Protein AF-A0A7J5BFS3-F1 (afdb_monomer_lite)

Structure (mmCIF, N/CA/C/O backbone):
data_AF-A0A7J5BFS3-F1
#
_entry.id   AF-A0A7J5BFS3-F1
#
loop_
_atom_site.group_PDB
_atom_site.id
_atom_site.type_symbol
_atom_site.label_atom_id
_atom_site.label_alt_id
_atom_site.label_comp_id
_atom_site.label_asym_id
_atom_site.label_entity_id
_atom_site.label_seq_id
_atom_site.pdbx_PDB_ins_code
_atom_site.Cartn_x
_atom_site.Cartn_y
_atom_site.Cartn_z
_atom_site.occupancy
_atom_site.B_iso_or_equiv
_atom_site.auth_seq_id
_atom_site.auth_comp_id
_atom_site.auth_asym_id
_atom_site.auth_atom_id
_atom_site.pdbx_PDB_model_num
ATOM 1 N N . MET A 1 1 ? 48.009 -15.720 -10.031 1.00 53.03 1 MET A N 1
ATOM 2 C CA . MET A 1 1 ? 46.765 -15.659 -10.839 1.00 53.03 1 MET A CA 1
ATOM 3 C C . MET A 1 1 ? 45.719 -16.710 -10.437 1.00 53.03 1 MET A C 1
ATOM 5 O O . MET A 1 1 ? 44.538 -16.451 -10.614 1.00 53.03 1 MET A O 1
ATOM 9 N N . THR A 1 2 ? 46.099 -17.845 -9.838 1.00 59.31 2 THR A N 1
ATOM 10 C CA . THR A 1 2 ? 45.168 -18.879 -9.328 1.00 59.31 2 THR A CA 1
ATOM 11 C C . THR A 1 2 ? 44.504 -18.539 -7.981 1.00 59.31 2 THR A C 1
ATOM 13 O O . THR A 1 2 ? 43.367 -18.923 -7.754 1.00 59.31 2 THR A O 1
ATOM 16 N N . ALA A 1 3 ? 45.161 -17.768 -7.105 1.00 58.44 3 ALA A N 1
ATOM 17 C CA . ALA A 1 3 ? 44.566 -17.339 -5.829 1.00 58.44 3 ALA A CA 1
ATOM 18 C C . ALA A 1 3 ? 43.430 -16.307 -6.010 1.00 58.44 3 ALA A C 1
ATOM 20 O O . ALA A 1 3 ? 42.380 -16.435 -5.396 1.00 58.44 3 ALA A O 1
ATOM 21 N N . LEU A 1 4 ? 43.595 -15.346 -6.929 1.00 57.56 4 LEU A N 1
ATOM 22 C CA . LEU A 1 4 ? 42.581 -14.319 -7.227 1.00 57.56 4 LEU A CA 1
ATOM 23 C C . LEU A 1 4 ? 41.323 -14.894 -7.907 1.00 57.56 4 LEU A C 1
ATOM 25 O O . LEU A 1 4 ? 40.225 -14.400 -7.687 1.00 57.56 4 LEU A O 1
ATOM 29 N N . SER A 1 5 ? 41.456 -15.960 -8.704 1.00 58.00 5 SER A N 1
ATOM 30 C CA . SER A 1 5 ? 40.304 -16.647 -9.314 1.00 58.00 5 SER A CA 1
ATOM 31 C C . SER A 1 5 ? 39.526 -17.501 -8.307 1.00 58.00 5 SER A C 1
ATOM 33 O O . SER A 1 5 ? 38.306 -17.614 -8.429 1.00 58.00 5 SER A O 1
ATOM 35 N N . ALA A 1 6 ? 40.199 -18.054 -7.292 1.00 61.16 6 ALA A N 1
ATOM 36 C CA . ALA A 1 6 ? 39.557 -18.779 -6.197 1.00 61.16 6 ALA A CA 1
ATOM 37 C C . ALA A 1 6 ? 38.775 -17.839 -5.263 1.00 61.16 6 ALA A C 1
ATOM 39 O O . ALA A 1 6 ? 37.633 -18.141 -4.922 1.00 61.16 6 ALA A O 1
ATOM 40 N N . GLU A 1 7 ? 39.337 -16.674 -4.920 1.00 60.62 7 GLU A N 1
ATOM 41 C CA . GLU A 1 7 ? 38.631 -15.668 -4.113 1.00 60.62 7 GLU A CA 1
ATOM 42 C C . GLU A 1 7 ? 37.427 -15.070 -4.852 1.00 60.62 7 GLU A C 1
ATOM 44 O O . GLU A 1 7 ? 36.365 -14.908 -4.255 1.00 60.62 7 GLU A O 1
ATOM 49 N N . GLN A 1 8 ? 37.541 -14.829 -6.162 1.00 58.41 8 GLN A N 1
ATOM 50 C CA . GLN A 1 8 ? 36.442 -14.277 -6.961 1.00 58.41 8 GLN A CA 1
ATOM 51 C C . GLN A 1 8 ? 35.325 -15.294 -7.260 1.00 58.41 8 GLN A C 1
ATOM 53 O O . GLN A 1 8 ? 34.160 -14.927 -7.401 1.00 58.41 8 GLN A O 1
ATOM 58 N N . SER A 1 9 ? 35.655 -16.588 -7.319 1.00 58.94 9 SER A N 1
ATOM 59 C CA . SER A 1 9 ? 34.651 -17.659 -7.426 1.00 58.94 9 SER A CA 1
ATOM 60 C C . SER A 1 9 ? 33.926 -17.892 -6.097 1.00 58.94 9 SER A C 1
ATOM 62 O O . SER A 1 9 ? 32.737 -18.214 -6.089 1.00 58.94 9 SER A O 1
ATOM 64 N N . ALA A 1 10 ? 34.628 -17.705 -4.972 1.00 61.97 10 ALA A N 1
ATOM 65 C CA . ALA A 1 10 ? 34.040 -17.766 -3.640 1.00 61.97 10 ALA A CA 1
ATOM 66 C C . ALA A 1 10 ? 33.118 -16.565 -3.377 1.00 61.97 10 ALA A C 1
ATOM 68 O O . ALA A 1 10 ? 31.995 -16.768 -2.924 1.00 61.97 10 ALA A O 1
ATOM 69 N N . SER A 1 11 ? 33.530 -15.340 -3.726 1.00 61.62 11 SER A N 1
ATOM 70 C CA . SER A 1 11 ? 32.681 -14.149 -3.578 1.00 61.62 11 SER A CA 1
ATOM 71 C C . SER A 1 11 ? 31.412 -14.226 -4.433 1.00 61.62 11 SER A C 1
ATOM 73 O O . SER A 1 11 ? 30.328 -13.952 -3.928 1.00 61.62 11 SER A O 1
ATOM 75 N N . GLY A 1 12 ? 31.510 -14.716 -5.675 1.00 68.38 12 GLY A N 1
ATOM 76 C CA . GLY A 1 12 ? 30.341 -14.925 -6.538 1.00 68.38 12 GLY A CA 1
ATOM 77 C C . GLY A 1 12 ? 29.325 -15.931 -5.977 1.00 68.38 12 GLY A C 1
ATOM 78 O O . GLY A 1 12 ? 28.120 -15.711 -6.085 1.00 68.38 12 GLY A O 1
ATOM 79 N N . HIS A 1 13 ? 29.781 -17.008 -5.328 1.00 68.69 13 HIS A N 1
ATOM 80 C CA . HIS A 1 13 ? 28.893 -17.973 -4.661 1.00 68.69 13 HIS A CA 1
ATOM 81 C C . HIS A 1 13 ? 28.243 -17.401 -3.394 1.00 68.69 13 HIS A C 1
ATOM 83 O O . HIS A 1 13 ? 27.080 -17.700 -3.103 1.00 68.69 13 HIS A O 1
ATOM 89 N N . LEU A 1 14 ? 28.984 -16.585 -2.637 1.00 73.69 14 LEU A N 1
ATOM 90 C CA . LEU A 1 14 ? 28.470 -15.914 -1.444 1.00 73.69 14 LEU A CA 1
ATOM 91 C C . LEU A 1 14 ? 27.384 -14.897 -1.818 1.00 73.69 14 LEU A C 1
ATOM 93 O O . LEU A 1 14 ? 26.313 -14.925 -1.215 1.00 73.69 14 LEU A O 1
ATOM 97 N N . ASP A 1 15 ? 27.596 -14.097 -2.864 1.00 80.31 15 ASP A N 1
ATOM 98 C CA . ASP A 1 15 ? 26.609 -13.123 -3.352 1.00 80.31 15 ASP A CA 1
ATOM 99 C C . ASP A 1 15 ? 25.324 -13.796 -3.856 1.00 80.31 15 ASP A C 1
ATOM 101 O O . ASP A 1 15 ? 24.218 -13.347 -3.542 1.00 80.31 15 ASP A O 1
ATOM 105 N N . GLN A 1 16 ? 25.440 -14.918 -4.575 1.00 81.31 16 GLN A N 1
ATOM 106 C CA . GLN A 1 16 ? 24.272 -15.696 -5.008 1.00 81.31 16 GLN A CA 1
ATOM 107 C C . GLN A 1 16 ? 23.496 -16.267 -3.815 1.00 81.31 16 GLN A C 1
ATOM 109 O O . GLN A 1 16 ? 22.272 -16.149 -3.753 1.00 81.31 16 GLN A O 1
ATOM 114 N N . THR A 1 17 ? 24.202 -16.838 -2.836 1.00 86.69 17 THR A N 1
ATOM 115 C CA . THR A 1 17 ? 23.582 -17.413 -1.632 1.00 86.69 17 THR A CA 1
ATOM 116 C C . THR A 1 17 ? 22.866 -16.341 -0.809 1.00 86.69 17 THR A C 1
ATOM 118 O O . THR A 1 17 ? 21.746 -16.565 -0.344 1.00 86.69 17 THR A O 1
ATOM 121 N N . ILE A 1 18 ? 23.473 -15.160 -0.666 1.00 89.56 18 ILE A N 1
ATOM 122 C CA . ILE A 1 18 ? 22.877 -14.020 0.041 1.00 89.56 18 ILE A CA 1
ATOM 123 C C . ILE A 1 18 ? 21.644 -13.508 -0.710 1.00 89.56 18 ILE A C 1
ATOM 125 O O . ILE A 1 18 ? 20.614 -13.266 -0.079 1.00 89.56 18 ILE A O 1
ATOM 129 N N . SER A 1 19 ? 21.707 -13.402 -2.041 1.00 88.56 19 SER A N 1
ATOM 130 C CA . SER A 1 19 ? 20.576 -12.953 -2.862 1.00 88.56 19 SER A CA 1
ATOM 131 C C . SER A 1 19 ? 19.367 -13.885 -2.723 1.00 88.56 19 SER A C 1
ATOM 133 O O . SER A 1 19 ? 18.275 -13.441 -2.355 1.00 88.56 19 SER A O 1
ATOM 135 N N . TYR A 1 20 ? 19.564 -15.196 -2.898 1.00 88.19 20 TYR A N 1
ATOM 136 C CA . TYR A 1 20 ? 18.486 -16.176 -2.733 1.00 88.19 20 TYR A CA 1
ATOM 137 C C . TYR A 1 20 ? 17.981 -16.258 -1.288 1.00 88.19 20 TYR A C 1
ATOM 139 O O . TYR A 1 20 ? 16.775 -16.382 -1.065 1.00 88.19 20 TYR A O 1
ATOM 147 N N . GLY A 1 21 ? 18.875 -16.140 -0.302 1.00 89.81 21 GLY A N 1
ATOM 148 C CA . GLY A 1 21 ? 18.510 -16.095 1.113 1.00 89.81 21 GLY A CA 1
ATOM 149 C C . GLY A 1 21 ? 17.623 -14.893 1.444 1.00 89.81 21 GLY A C 1
ATOM 150 O O . GLY A 1 21 ? 16.577 -15.050 2.077 1.00 89.81 21 GLY A O 1
ATOM 151 N N . MET A 1 22 ? 17.984 -13.701 0.968 1.00 92.38 22 MET A N 1
ATOM 152 C CA . MET A 1 22 ? 17.211 -12.476 1.182 1.00 92.38 22 MET A CA 1
ATOM 153 C C . MET A 1 22 ? 15.836 -12.549 0.507 1.00 92.38 22 MET A C 1
ATOM 155 O O . MET A 1 22 ? 14.824 -12.272 1.147 1.00 92.38 22 MET A O 1
ATOM 159 N N . VAL A 1 23 ? 15.768 -12.993 -0.751 1.00 91.31 23 VAL A N 1
ATOM 160 C CA . VAL A 1 23 ? 14.488 -13.130 -1.466 1.00 91.31 23 VAL A CA 1
ATOM 161 C C . VAL A 1 23 ? 13.587 -14.176 -0.799 1.00 91.31 23 VAL A C 1
ATOM 163 O O . VAL A 1 23 ? 12.408 -13.915 -0.565 1.00 91.31 23 VAL A O 1
ATOM 166 N N . SER A 1 24 ? 14.132 -15.336 -0.423 1.00 92.06 24 SER A N 1
ATOM 167 C CA . SER A 1 24 ? 13.373 -16.398 0.252 1.00 92.06 24 SER A CA 1
ATOM 168 C C . SER A 1 24 ? 12.855 -15.953 1.622 1.00 92.06 24 SER A C 1
ATOM 170 O O . SER A 1 24 ? 11.681 -16.149 1.936 1.00 92.06 24 SER A O 1
ATOM 172 N N . THR A 1 25 ? 13.694 -15.299 2.430 1.00 91.75 25 THR A N 1
ATOM 173 C CA . THR A 1 25 ? 13.275 -14.784 3.744 1.00 91.75 25 THR A CA 1
ATOM 174 C C . THR A 1 25 ? 12.222 -13.687 3.637 1.00 91.75 25 THR A C 1
ATOM 176 O O . THR A 1 25 ? 11.291 -13.686 4.441 1.00 91.75 25 THR A O 1
ATOM 179 N N . LEU A 1 26 ? 12.291 -12.813 2.628 1.00 94.06 26 LEU A N 1
ATOM 180 C CA . LEU A 1 26 ? 11.230 -11.842 2.343 1.00 94.06 26 LEU A CA 1
ATOM 181 C C . LEU A 1 26 ? 9.908 -12.536 2.000 1.00 94.06 26 LEU A C 1
ATOM 183 O O . LEU A 1 26 ? 8.873 -12.186 2.569 1.00 94.06 26 LEU A O 1
ATOM 187 N N . ILE A 1 27 ? 9.943 -13.548 1.128 1.00 93.81 27 ILE A N 1
ATOM 188 C CA . ILE A 1 27 ? 8.755 -14.318 0.733 1.00 93.81 27 ILE A CA 1
ATOM 189 C C . ILE A 1 27 ? 8.141 -15.021 1.949 1.00 93.81 27 ILE A C 1
ATOM 191 O O . ILE A 1 27 ? 6.950 -14.862 2.220 1.00 93.81 27 ILE A O 1
ATOM 195 N N . TRP A 1 28 ? 8.944 -15.762 2.716 1.00 92.94 28 TRP A N 1
ATOM 196 C CA . TRP A 1 28 ? 8.470 -16.483 3.898 1.00 92.94 28 TRP A CA 1
ATOM 197 C C . TRP A 1 28 ? 7.969 -15.547 4.994 1.00 92.94 28 TRP A C 1
ATOM 199 O O . TRP A 1 28 ? 6.940 -15.830 5.605 1.00 92.94 28 TRP A O 1
ATOM 209 N N . SER A 1 29 ? 8.648 -14.422 5.214 1.00 93.12 29 SER A N 1
ATOM 210 C CA . SER A 1 29 ? 8.208 -13.396 6.157 1.00 93.12 29 SER A CA 1
ATOM 211 C C . SER A 1 29 ? 6.849 -12.829 5.751 1.00 93.12 29 SER A C 1
ATOM 213 O O . SER A 1 29 ? 5.928 -12.828 6.562 1.00 93.12 29 SER A O 1
ATOM 215 N N . LEU A 1 30 ? 6.669 -12.445 4.482 1.00 92.25 30 LEU A N 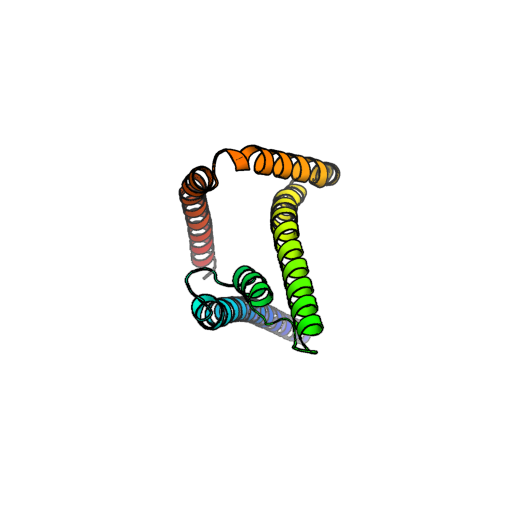1
ATOM 216 C CA . LEU A 1 30 ? 5.394 -11.929 3.982 1.00 92.25 30 LEU A CA 1
ATOM 217 C C . LEU A 1 30 ? 4.265 -12.962 4.135 1.00 92.25 30 LEU A C 1
ATOM 219 O O . LEU A 1 30 ? 3.194 -12.629 4.644 1.00 92.25 30 LEU A O 1
ATOM 223 N N . ILE A 1 31 ? 4.514 -14.220 3.749 1.00 91.50 31 ILE A N 1
ATOM 224 C CA . ILE A 1 31 ? 3.533 -15.309 3.868 1.00 91.50 31 ILE A CA 1
ATOM 225 C C . ILE A 1 31 ? 3.150 -15.527 5.331 1.00 91.50 31 ILE A C 1
ATOM 227 O O . ILE A 1 31 ? 1.959 -15.609 5.636 1.00 91.50 31 ILE A O 1
ATOM 231 N N . LEU A 1 32 ? 4.123 -15.610 6.242 1.00 90.25 32 LEU A N 1
ATOM 232 C CA . LEU A 1 32 ? 3.859 -15.840 7.661 1.00 90.25 32 LEU A CA 1
ATOM 233 C C . LEU A 1 32 ? 3.174 -14.642 8.316 1.00 90.25 32 LEU A C 1
ATOM 235 O O . LEU A 1 32 ? 2.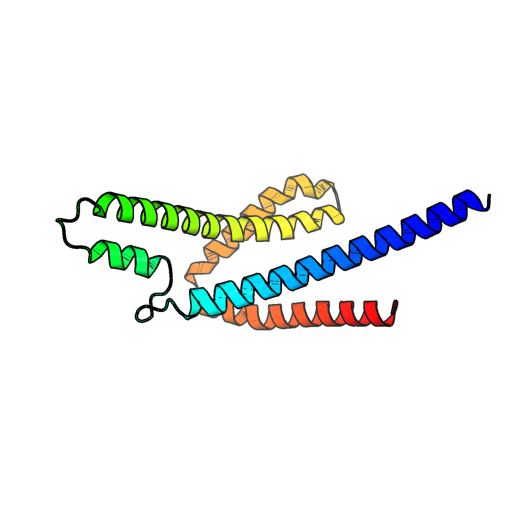206 -14.845 9.044 1.00 90.25 32 LEU A O 1
ATOM 239 N N . ILE A 1 33 ? 3.616 -13.413 8.036 1.00 90.44 33 ILE A N 1
ATOM 240 C CA . ILE A 1 33 ? 2.985 -12.193 8.553 1.00 90.44 33 ILE A CA 1
ATOM 241 C C . ILE A 1 33 ? 1.532 -12.143 8.094 1.00 90.44 33 ILE A C 1
ATOM 243 O O . ILE A 1 33 ? 0.646 -12.066 8.937 1.00 90.44 33 ILE A O 1
ATOM 247 N N . VAL A 1 34 ? 1.255 -12.252 6.793 1.00 89.00 34 VAL A N 1
ATOM 248 C CA . VAL A 1 34 ? -0.124 -12.184 6.290 1.00 89.00 34 VAL A CA 1
ATOM 249 C C . VAL A 1 34 ? -0.947 -13.354 6.829 1.00 89.00 34 VAL A C 1
ATOM 251 O O . VAL A 1 34 ? -2.004 -13.137 7.410 1.00 89.00 34 VAL A O 1
ATOM 254 N N . THR A 1 35 ? -0.467 -14.591 6.727 1.00 89.00 35 THR A N 1
ATOM 255 C CA . THR A 1 35 ? -1.247 -15.764 7.152 1.00 89.00 35 THR A CA 1
ATOM 256 C C . THR A 1 35 ? -1.516 -15.745 8.654 1.00 89.00 35 THR A C 1
ATOM 258 O O . THR A 1 35 ? -2.662 -15.863 9.078 1.00 89.00 35 THR A O 1
ATOM 261 N N . VAL A 1 36 ? -0.493 -15.561 9.486 1.00 87.69 36 VAL A N 1
ATOM 262 C CA . VAL A 1 36 ? -0.664 -15.613 10.942 1.00 87.69 36 VAL A CA 1
ATOM 263 C C . VAL A 1 36 ? -1.410 -14.377 11.437 1.00 87.69 36 VAL A C 1
ATOM 265 O O . VAL A 1 36 ? -2.402 -14.524 12.150 1.00 87.69 36 VAL A O 1
ATOM 268 N N . LEU A 1 37 ? -0.996 -13.170 11.043 1.00 80.38 37 LEU A N 1
ATOM 269 C CA . LEU A 1 37 ? -1.566 -11.927 11.566 1.00 80.38 37 LEU A CA 1
ATOM 270 C C . LEU A 1 37 ? -2.989 -11.689 11.047 1.00 80.38 37 LEU A C 1
ATOM 272 O O . LEU A 1 37 ? -3.885 -11.421 11.846 1.00 80.38 37 LEU A O 1
ATOM 276 N N . TYR A 1 38 ? -3.243 -11.843 9.743 1.00 78.00 38 TYR A N 1
ATOM 277 C CA . TYR A 1 38 ? -4.597 -11.629 9.223 1.00 78.00 38 TYR A CA 1
ATOM 278 C C . TYR A 1 38 ? -5.538 -12.784 9.576 1.00 78.00 38 TYR A C 1
ATOM 280 O O . TYR A 1 38 ? -6.628 -12.539 10.090 1.00 78.00 38 TYR A O 1
ATOM 288 N N . VAL A 1 39 ? -5.154 -14.045 9.356 1.00 81.19 39 VAL A N 1
ATOM 289 C CA . VAL A 1 39 ? -6.099 -15.159 9.572 1.00 81.19 39 VAL A CA 1
ATOM 290 C C . VAL A 1 39 ? -6.310 -15.442 11.058 1.00 81.19 39 VAL A C 1
ATOM 292 O O . VAL A 1 39 ? -7.431 -15.723 11.478 1.00 81.19 39 VAL A O 1
ATOM 295 N N . THR A 1 40 ? -5.262 -15.360 11.883 1.00 79.50 40 THR A N 1
ATOM 296 C CA . THR A 1 40 ? -5.380 -15.742 13.302 1.00 79.50 40 THR A CA 1
ATOM 297 C C . THR A 1 40 ? -5.866 -14.599 14.178 1.00 79.50 40 THR A C 1
ATOM 299 O O . THR A 1 40 ? -6.588 -14.860 15.134 1.00 79.50 40 THR A O 1
ATOM 302 N N . ILE A 1 41 ? -5.493 -13.349 13.893 1.00 73.50 41 ILE A N 1
ATOM 303 C CA . ILE A 1 41 ? -5.878 -12.209 14.738 1.00 73.50 41 ILE A CA 1
ATOM 304 C C . ILE A 1 41 ? -7.079 -11.490 14.125 1.00 73.50 41 ILE A C 1
ATOM 306 O O . ILE A 1 41 ? -8.120 -11.392 14.774 1.00 73.50 41 ILE A O 1
ATOM 310 N N . LEU A 1 42 ? -6.977 -11.036 12.872 1.00 70.50 42 LEU A N 1
ATOM 311 C CA . LEU A 1 42 ? -8.007 -10.184 12.268 1.00 70.50 42 LEU A CA 1
ATOM 312 C C . LEU A 1 42 ? -9.324 -10.940 12.028 1.00 70.50 42 LEU A C 1
ATOM 314 O O . LEU A 1 42 ? -10.378 -10.457 12.426 1.00 70.50 42 LEU A O 1
ATOM 318 N N . LEU A 1 43 ? -9.274 -12.151 11.459 1.00 69.81 43 LEU A N 1
ATOM 319 C CA . LEU A 1 43 ? -10.485 -12.950 11.211 1.00 69.81 43 LEU A CA 1
ATOM 320 C C . LEU A 1 43 ? -11.077 -13.596 12.475 1.00 69.81 43 LEU A C 1
ATOM 322 O O . LEU A 1 43 ? -12.231 -14.014 12.455 1.00 69.81 43 LEU A O 1
ATOM 326 N N . ARG A 1 44 ? -10.322 -13.690 13.580 1.00 67.62 44 ARG A N 1
ATOM 327 C CA . ARG A 1 44 ? -10.848 -14.208 14.859 1.00 67.62 44 ARG A CA 1
ATOM 328 C C . ARG A 1 44 ? -11.438 -13.133 15.766 1.00 67.62 44 ARG A C 1
ATOM 330 O O . ARG A 1 44 ? -12.196 -13.471 16.668 1.00 67.62 44 ARG A O 1
ATOM 337 N N . THR A 1 45 ? -11.084 -11.866 15.562 1.00 59.12 45 THR A N 1
ATOM 338 C CA . THR A 1 45 ? -11.553 -10.729 16.375 1.00 59.12 45 THR A CA 1
ATOM 339 C C . THR A 1 45 ? -12.791 -10.054 15.783 1.00 59.12 45 THR A C 1
ATOM 341 O O . THR A 1 45 ? -12.988 -8.847 15.919 1.00 59.12 45 THR A O 1
ATOM 344 N N . ASP A 1 46 ? -13.652 -10.845 15.147 1.00 56.91 46 ASP A N 1
ATOM 345 C CA . ASP A 1 46 ? -14.953 -10.393 14.675 1.00 56.91 46 ASP A CA 1
ATOM 346 C C . ASP A 1 46 ? -15.925 -10.281 15.863 1.00 56.91 46 ASP A C 1
ATOM 348 O O . ASP A 1 46 ? -16.245 -11.269 16.527 1.00 56.91 46 ASP A O 1
ATOM 352 N N . ASN A 1 47 ? -16.362 -9.058 16.165 1.00 55.62 47 ASN A N 1
ATOM 353 C CA . ASN A 1 47 ? -17.364 -8.776 17.186 1.00 55.62 47 ASN A CA 1
ATOM 354 C C . ASN A 1 47 ? -18.633 -8.268 16.490 1.00 55.62 47 ASN A C 1
ATOM 356 O O . ASN A 1 47 ? -18.812 -7.068 16.302 1.00 55.62 47 ASN A O 1
ATOM 360 N N . ALA A 1 48 ? -19.502 -9.203 16.099 1.00 55.19 48 ALA A N 1
ATOM 361 C CA . ALA A 1 48 ? -20.797 -8.940 15.463 1.00 55.19 48 ALA A CA 1
ATOM 362 C C . ALA A 1 48 ? -20.744 -8.189 14.110 1.00 55.19 48 ALA A C 1
ATOM 364 O O . ALA A 1 48 ? -21.659 -7.427 13.796 1.00 55.19 48 ALA A O 1
ATOM 365 N N . GLY A 1 49 ? -19.715 -8.420 13.288 1.00 58.81 49 GLY A N 1
ATOM 366 C CA . GLY A 1 49 ? -19.616 -7.879 11.927 1.00 58.81 49 GLY A CA 1
ATOM 367 C C . GLY A 1 49 ? -18.914 -6.521 1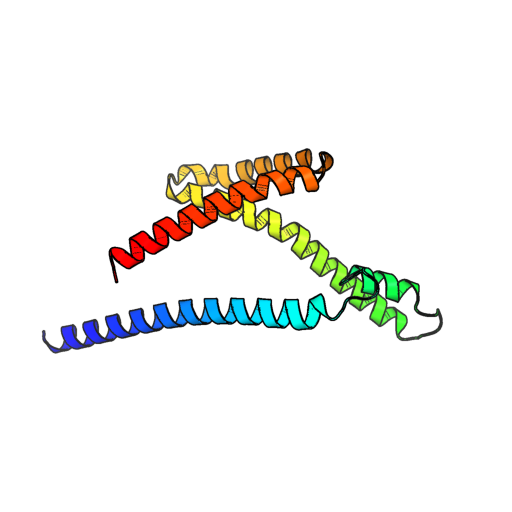1.819 1.00 58.81 49 GLY A C 1
ATOM 368 O O . GLY A 1 49 ? -18.666 -6.055 10.708 1.00 58.81 49 GLY A O 1
ATOM 369 N N . GLU A 1 50 ? -18.536 -5.905 12.943 1.00 61.22 50 GLU A N 1
ATOM 370 C CA . GLU A 1 50 ? -17.661 -4.729 12.983 1.00 61.22 50 GLU A CA 1
ATOM 371 C C . GLU A 1 50 ? -16.279 -5.142 13.514 1.00 61.22 50 GLU A C 1
ATOM 373 O O . GLU A 1 50 ? -15.969 -4.997 14.691 1.00 61.22 50 GLU A O 1
ATOM 378 N N . GLY A 1 51 ? -15.430 -5.708 12.655 1.00 62.88 51 GLY A N 1
ATOM 379 C CA . GLY A 1 51 ? -14.040 -6.018 13.005 1.00 62.88 51 GLY A CA 1
ATOM 380 C C . GLY A 1 51 ? -13.151 -4.766 13.106 1.00 62.88 51 GLY A C 1
ATOM 381 O O . GLY A 1 51 ? -13.338 -3.784 12.385 1.00 62.88 51 GLY A O 1
ATOM 382 N N . GLY A 1 52 ? -12.134 -4.804 13.974 1.00 69.50 52 GLY A N 1
ATOM 383 C CA . GLY A 1 52 ? -11.036 -3.824 13.994 1.00 69.50 52 GLY A CA 1
ATOM 384 C C . GLY A 1 52 ? -11.284 -2.537 14.803 1.00 69.50 52 GLY A C 1
ATOM 385 O O . GLY A 1 52 ? -11.842 -2.558 15.899 1.00 69.50 52 GLY A O 1
ATOM 386 N N . LEU A 1 53 ? -10.811 -1.395 14.286 1.00 63.81 53 LEU A N 1
ATOM 387 C CA . LEU A 1 53 ? -10.847 -0.085 14.958 1.00 63.81 53 LEU A CA 1
ATOM 388 C C . LEU A 1 53 ? -12.274 0.378 15.318 1.00 63.81 53 LEU A C 1
ATOM 390 O O . LEU A 1 53 ? -12.478 1.026 16.345 1.00 63.81 53 LEU A O 1
ATOM 394 N N . LEU A 1 54 ? -13.268 0.032 14.494 1.00 62.91 54 LEU A N 1
ATOM 395 C CA . LEU A 1 54 ? -14.668 0.416 14.701 1.00 62.91 54 LEU A CA 1
ATOM 396 C C . LEU A 1 54 ? -15.274 -0.275 15.932 1.00 62.91 54 LEU A C 1
ATOM 398 O O . LEU A 1 54 ? -15.935 0.393 16.727 1.00 62.91 54 LEU A O 1
ATOM 402 N N . ALA A 1 55 ? -14.930 -1.544 16.184 1.00 65.31 55 ALA A N 1
ATOM 403 C CA . ALA A 1 55 ? -15.278 -2.226 17.432 1.00 65.31 55 ALA A CA 1
ATOM 404 C C . ALA A 1 55 ? -14.641 -1.564 18.662 1.00 65.31 55 ALA A C 1
ATOM 406 O O . ALA A 1 55 ? -15.300 -1.437 19.694 1.00 65.31 55 ALA A O 1
ATOM 407 N N . LEU A 1 56 ? -13.393 -1.088 18.571 1.00 64.69 56 LEU A N 1
ATOM 408 C CA . LEU A 1 56 ? -12.738 -0.351 19.663 1.00 64.69 56 LEU A CA 1
ATOM 409 C C . LEU A 1 56 ? -13.441 0.986 19.955 1.00 64.69 56 LEU A C 1
ATOM 411 O O . LEU A 1 56 ? -13.671 1.323 21.121 1.00 64.69 56 LEU A O 1
ATOM 415 N N . LEU A 1 57 ? -13.841 1.720 18.912 1.00 65.62 57 LEU A N 1
ATOM 416 C CA . LEU A 1 57 ? -14.625 2.955 19.045 1.00 65.62 57 LEU A CA 1
ATOM 417 C C . LEU A 1 57 ? -16.034 2.684 19.610 1.00 65.62 57 LEU A C 1
ATOM 419 O O . LEU A 1 57 ? -16.525 3.454 20.444 1.00 65.62 57 LEU A O 1
ATOM 423 N N . GLY A 1 58 ? -16.665 1.573 19.217 1.00 65.56 58 GLY A N 1
ATOM 424 C CA . GLY A 1 58 ? -17.951 1.111 19.744 1.00 65.56 58 GLY A CA 1
ATOM 425 C C . GLY A 1 58 ? -17.887 0.695 21.219 1.00 65.56 58 GLY A C 1
ATOM 426 O O . GLY A 1 58 ? -18.757 1.072 22.008 1.00 65.56 58 GLY A O 1
ATOM 427 N N . LEU A 1 59 ? -16.824 0.001 21.631 1.00 62.66 59 LEU A N 1
ATOM 428 C CA . LEU A 1 59 ? -16.635 -0.479 23.005 1.00 62.66 59 LEU A CA 1
ATOM 429 C C . LEU A 1 59 ? -16.372 0.670 23.997 1.00 62.66 59 LEU A C 1
ATOM 431 O O . LEU A 1 59 ? -16.837 0.639 25.137 1.00 62.66 59 LEU A O 1
ATOM 435 N N . ILE A 1 60 ? -15.717 1.745 23.548 1.00 62.88 60 ILE A N 1
ATOM 436 C CA . ILE A 1 60 ? -15.532 2.977 24.337 1.00 62.88 60 ILE A CA 1
ATOM 437 C C . ILE A 1 60 ? -16.849 3.679 24.659 1.00 62.88 60 ILE A C 1
ATOM 439 O O . ILE A 1 60 ? -16.994 4.262 25.744 1.00 62.88 60 ILE A O 1
ATOM 443 N N . ARG A 1 61 ? -17.821 3.615 23.743 1.00 62.66 61 ARG A N 1
ATOM 444 C CA . ARG A 1 61 ? -19.165 4.160 23.971 1.00 62.66 61 ARG A CA 1
ATOM 445 C C . ARG A 1 61 ? -19.956 3.362 25.007 1.00 62.66 61 ARG A C 1
ATOM 447 O O . ARG A 1 61 ? -20.795 3.952 25.679 1.00 62.66 61 ARG A O 1
ATOM 454 N N . GLN A 1 62 ? -19.670 2.071 25.167 1.00 63.69 62 GLN A N 1
ATOM 455 C CA . GLN A 1 62 ? -20.400 1.172 26.069 1.00 63.69 62 GLN A CA 1
ATOM 456 C C . GLN A 1 62 ? -19.793 1.075 27.484 1.00 63.69 62 GLN A C 1
ATOM 458 O O . GLN A 1 62 ? -20.425 0.535 28.390 1.00 63.69 62 GLN A O 1
ATOM 463 N N . LEU A 1 63 ? -18.589 1.617 27.713 1.00 62.47 63 LEU A N 1
ATOM 464 C CA . LEU A 1 63 ? -17.930 1.578 29.023 1.00 62.47 63 LEU A CA 1
ATOM 465 C C . LEU A 1 63 ? -18.641 2.488 30.056 1.00 62.47 63 LEU A C 1
ATOM 467 O O . LEU A 1 63 ? -18.741 3.702 29.837 1.00 62.47 63 LEU A O 1
ATOM 471 N N . PRO A 1 64 ? -19.094 1.949 31.209 1.00 58.47 64 PRO A N 1
ATOM 472 C CA . PRO A 1 64 ? -19.814 2.714 32.224 1.00 58.47 64 PRO A CA 1
ATOM 473 C C . PRO A 1 64 ? -18.959 3.841 32.825 1.00 58.47 64 PRO A C 1
ATOM 475 O O . PRO A 1 64 ? -17.760 3.697 33.075 1.00 58.47 64 PRO A O 1
ATOM 478 N N . ASN A 1 65 ? -19.609 4.974 33.108 1.00 61.44 65 ASN A N 1
ATOM 479 C CA . ASN A 1 65 ? -19.017 6.288 33.408 1.00 61.44 65 ASN A CA 1
ATOM 480 C C . ASN A 1 65 ? -18.192 6.391 34.721 1.00 61.44 65 ASN A C 1
ATOM 482 O O . ASN A 1 65 ? -17.845 7.490 35.138 1.00 61.44 65 ASN A O 1
ATOM 486 N N . ARG A 1 66 ? -17.890 5.276 35.406 1.00 56.94 66 ARG A N 1
ATOM 487 C CA . ARG A 1 66 ? -17.235 5.247 36.734 1.00 56.94 66 ARG A CA 1
ATOM 488 C C . ARG A 1 66 ? -15.838 4.620 36.778 1.00 56.94 66 ARG A C 1
ATOM 490 O O . ARG A 1 66 ? -15.214 4.623 37.836 1.00 56.94 66 ARG A O 1
ATOM 497 N N . ALA A 1 67 ? -15.312 4.089 35.677 1.00 61.06 67 ALA A N 1
ATOM 498 C CA . ALA A 1 67 ? -13.984 3.482 35.704 1.00 61.06 67 ALA A CA 1
ATOM 499 C C . ALA A 1 67 ? -12.884 4.555 35.606 1.00 61.06 67 ALA A C 1
ATOM 501 O O . ALA A 1 67 ? -12.710 5.165 34.554 1.00 61.06 67 ALA A O 1
ATOM 502 N N . ALA A 1 68 ? -12.066 4.715 36.653 1.00 64.75 68 ALA A N 1
ATOM 503 C CA . ALA A 1 68 ? -10.854 5.552 36.642 1.00 64.75 68 ALA A CA 1
ATOM 504 C C . ALA A 1 68 ? -9.883 5.224 35.478 1.00 64.75 68 ALA A C 1
ATOM 506 O O . ALA A 1 68 ? -9.038 6.034 35.115 1.00 64.75 68 ALA A O 1
ATOM 507 N N . ARG A 1 69 ? -10.029 4.046 34.851 1.00 69.62 69 ARG A N 1
ATOM 508 C CA . ARG A 1 69 ? -9.246 3.584 33.692 1.00 69.62 69 ARG A CA 1
ATOM 509 C C . ARG A 1 69 ? -9.857 3.942 32.330 1.00 69.62 69 ARG A C 1
ATOM 511 O O . ARG A 1 69 ? -9.242 3.649 31.310 1.00 69.62 69 ARG A O 1
ATOM 518 N N . ARG A 1 70 ? -11.036 4.581 32.277 1.00 71.94 70 ARG A N 1
ATOM 519 C CA . ARG A 1 70 ? -11.705 4.961 31.015 1.00 71.94 70 ARG A CA 1
ATOM 520 C C . ARG A 1 70 ? -10.848 5.915 30.181 1.00 71.94 70 ARG A C 1
ATOM 522 O O . ARG A 1 70 ? -10.762 5.733 28.975 1.00 71.94 70 ARG A O 1
ATOM 529 N N . GLY A 1 71 ? -10.170 6.870 30.824 1.00 74.62 71 GLY A N 1
ATOM 530 C CA . GLY A 1 71 ? -9.271 7.804 30.139 1.00 74.62 71 GLY A CA 1
ATOM 531 C C . GLY A 1 71 ? -8.144 7.094 29.384 1.00 74.62 71 GLY A C 1
ATOM 532 O O . GLY A 1 71 ? -7.886 7.421 28.233 1.00 74.62 71 GLY A O 1
ATOM 533 N N . VAL A 1 72 ? -7.545 6.059 29.984 1.00 80.69 72 VAL A N 1
ATOM 534 C CA . VAL A 1 72 ? -6.470 5.274 29.352 1.00 80.69 72 VAL A CA 1
ATOM 535 C C . VAL A 1 72 ? -6.977 4.534 28.114 1.00 80.69 72 VAL A C 1
ATOM 537 O O . VAL A 1 72 ? -6.343 4.603 27.067 1.00 80.69 72 VAL A O 1
ATOM 540 N N . TRP A 1 73 ? -8.141 3.882 28.196 1.00 76.25 73 TRP A N 1
ATOM 541 C CA . TRP A 1 73 ? -8.733 3.181 27.048 1.00 76.25 73 TRP A CA 1
ATOM 542 C C . TRP A 1 73 ? -9.144 4.130 25.918 1.00 76.25 73 TRP A C 1
ATOM 544 O O . TRP A 1 73 ? -8.938 3.811 24.750 1.00 76.25 73 TRP A O 1
ATOM 554 N N . VAL A 1 74 ? -9.673 5.310 26.258 1.00 78.81 74 VAL A N 1
ATOM 555 C CA . VAL A 1 74 ? -10.021 6.352 25.279 1.00 78.81 74 VAL A CA 1
ATOM 556 C C . VAL A 1 74 ? -8.776 6.871 24.564 1.00 78.81 74 VAL A C 1
ATOM 558 O O . VAL A 1 74 ? -8.784 6.973 23.341 1.00 78.81 74 VAL A O 1
ATOM 561 N N . VAL A 1 75 ? -7.698 7.154 25.301 1.00 83.12 75 VAL A N 1
ATOM 562 C CA . VAL A 1 75 ? -6.426 7.588 24.704 1.00 83.12 75 VAL A CA 1
ATOM 563 C C . VAL A 1 75 ? -5.843 6.486 23.822 1.00 83.12 75 VAL A C 1
ATOM 565 O O . VAL A 1 75 ? -5.474 6.764 22.686 1.00 83.12 75 VAL A O 1
ATOM 568 N N . LEU A 1 76 ? -5.815 5.235 24.293 1.00 82.38 76 LEU A N 1
ATOM 569 C CA . LEU A 1 76 ? -5.264 4.111 23.534 1.00 82.38 76 LEU A CA 1
ATOM 570 C C . LEU A 1 76 ? -6.005 3.890 22.207 1.00 82.38 76 LEU A C 1
ATOM 572 O O . LEU A 1 76 ? -5.368 3.725 21.168 1.00 82.38 76 LEU A O 1
ATOM 576 N N . ALA A 1 77 ? -7.339 3.940 22.210 1.00 80.19 77 ALA A N 1
ATOM 577 C CA . ALA A 1 77 ? -8.099 3.829 20.968 1.00 80.19 77 ALA A CA 1
ATOM 578 C C . ALA A 1 77 ? -8.003 5.081 20.094 1.00 80.19 77 ALA A C 1
ATOM 580 O O . ALA A 1 77 ? -8.020 4.957 18.875 1.00 80.19 77 ALA A O 1
ATOM 581 N N . GLY A 1 78 ? -7.881 6.273 20.685 1.00 83.06 78 GLY A N 1
ATOM 582 C CA . GLY A 1 78 ? -7.624 7.505 19.939 1.00 83.06 78 GLY A CA 1
ATOM 583 C C . GLY A 1 78 ? -6.295 7.441 19.183 1.00 83.06 78 GLY A C 1
ATOM 584 O O . GLY A 1 78 ? -6.245 7.770 18.000 1.00 83.06 78 GLY A O 1
ATOM 585 N N . VAL A 1 79 ? -5.243 6.934 19.832 1.00 87.06 79 VAL A N 1
ATOM 586 C CA . VAL A 1 79 ? -3.939 6.681 19.200 1.00 87.06 79 VAL A CA 1
ATOM 587 C C . VAL A 1 79 ? -4.065 5.626 18.101 1.00 87.06 79 VAL A C 1
ATOM 589 O O . VAL A 1 79 ? -3.611 5.863 16.984 1.00 87.06 79 VAL A O 1
ATOM 592 N N . GLY A 1 80 ? -4.736 4.501 18.373 1.00 83.56 80 GLY A N 1
ATOM 593 C CA . GLY A 1 80 ? -4.982 3.467 17.362 1.00 83.56 80 GLY A CA 1
ATOM 594 C C . GLY A 1 80 ? -5.750 3.996 16.145 1.00 83.56 80 GLY A C 1
ATOM 595 O O . GLY A 1 80 ? -5.396 3.685 15.009 1.00 83.56 80 GLY A O 1
ATOM 596 N N . ALA A 1 81 ? -6.751 4.853 16.366 1.00 82.31 81 ALA A N 1
ATOM 597 C CA . ALA A 1 81 ? -7.529 5.474 15.299 1.00 82.31 81 ALA A CA 1
ATOM 598 C C . ALA A 1 81 ? -6.692 6.438 14.463 1.00 82.31 81 ALA A C 1
ATOM 600 O O . ALA A 1 81 ? -6.772 6.403 13.237 1.00 82.31 81 ALA A O 1
ATOM 601 N N . ALA A 1 82 ? -5.866 7.261 15.111 1.00 86.50 82 ALA A N 1
ATOM 602 C CA . ALA A 1 82 ? -4.966 8.180 14.428 1.00 86.50 82 ALA A CA 1
ATOM 603 C C . ALA A 1 82 ? -3.916 7.435 13.587 1.00 86.50 82 ALA A C 1
ATOM 605 O O . ALA A 1 82 ? -3.682 7.817 12.443 1.00 86.50 82 ALA A O 1
ATOM 606 N N . MET A 1 83 ? -3.329 6.351 14.110 1.00 87.12 83 MET A N 1
ATOM 607 C CA . MET A 1 83 ? -2.379 5.522 13.354 1.00 87.12 83 MET A CA 1
ATOM 608 C C . MET A 1 83 ? -3.038 4.866 12.135 1.00 87.12 83 MET A C 1
ATOM 610 O O . MET A 1 83 ? -2.465 4.893 11.050 1.00 87.12 83 MET A O 1
ATOM 614 N N . PHE A 1 84 ? -4.256 4.338 12.287 1.00 83.94 84 PHE A N 1
ATOM 615 C CA . PHE A 1 84 ? -5.000 3.728 11.181 1.00 83.94 84 PHE A CA 1
ATOM 616 C C . PHE A 1 84 ? -5.413 4.748 10.106 1.00 83.94 84 PHE A C 1
ATOM 618 O O . PHE A 1 84 ? -5.301 4.475 8.911 1.00 83.94 84 PHE A O 1
ATOM 625 N N . LEU A 1 85 ? -5.857 5.941 10.517 1.00 85.94 85 LEU A N 1
ATOM 626 C CA . LEU A 1 85 ? -6.133 7.056 9.605 1.00 85.94 85 LEU A CA 1
ATOM 627 C C . LEU A 1 85 ? -4.870 7.492 8.857 1.00 85.94 85 LEU A C 1
ATOM 629 O O . LEU A 1 85 ? -4.935 7.735 7.654 1.00 85.94 85 LEU A O 1
ATOM 633 N N . GLY A 1 86 ? -3.731 7.552 9.552 1.00 90.06 86 GLY A N 1
ATOM 634 C CA . GLY A 1 86 ? -2.433 7.830 8.945 1.00 90.06 86 GLY A CA 1
ATOM 635 C C . GLY A 1 86 ? -2.091 6.823 7.849 1.00 90.06 86 GLY A C 1
ATOM 636 O O . GLY A 1 86 ? -1.859 7.222 6.711 1.00 90.06 86 GLY A O 1
ATOM 637 N N . ASP A 1 87 ? -2.147 5.528 8.155 1.00 88.38 87 ASP A N 1
ATOM 638 C CA . ASP A 1 87 ? -1.863 4.453 7.193 1.00 88.38 87 ASP A CA 1
ATOM 639 C C . ASP A 1 87 ? -2.814 4.473 5.978 1.00 88.38 87 ASP A C 1
ATOM 641 O O . ASP A 1 87 ? -2.385 4.332 4.828 1.00 88.38 87 ASP A O 1
ATOM 645 N N . SER A 1 88 ? -4.096 4.770 6.224 1.00 86.38 88 SER A N 1
ATOM 646 C CA . SER A 1 88 ? -5.133 4.888 5.187 1.00 86.38 88 SER A CA 1
ATOM 647 C C . SER A 1 88 ? -4.900 6.056 4.220 1.00 86.38 88 SER A C 1
ATOM 649 O O . SER A 1 88 ? -5.301 5.978 3.059 1.00 86.38 88 SER A O 1
ATOM 651 N N . ILE A 1 89 ? -4.270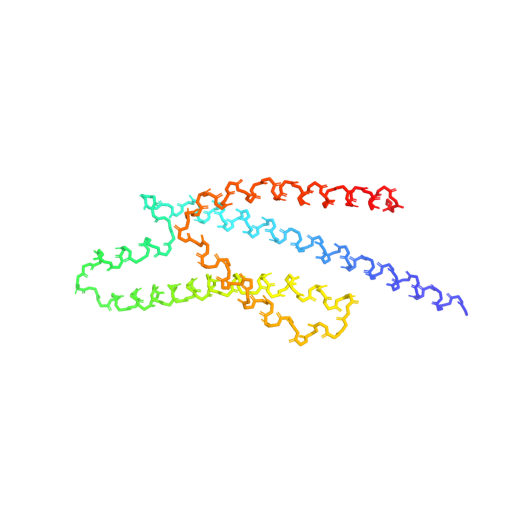 7.143 4.677 1.00 90.88 89 ILE A N 1
ATOM 652 C CA . ILE A 1 89 ? -3.936 8.310 3.843 1.00 90.88 89 ILE A CA 1
ATOM 653 C C . ILE A 1 89 ? -2.588 8.107 3.139 1.00 90.88 89 ILE A C 1
ATOM 655 O O . ILE A 1 89 ? -2.435 8.479 1.975 1.00 90.88 89 ILE A O 1
ATOM 659 N N . ILE A 1 90 ? -1.616 7.505 3.828 1.00 92.56 90 ILE A N 1
ATOM 660 C CA . ILE A 1 90 ? -0.244 7.336 3.336 1.00 92.56 90 ILE A CA 1
ATOM 661 C C . ILE A 1 90 ? -0.173 6.293 2.214 1.00 92.56 90 ILE A C 1
ATOM 663 O O . ILE A 1 90 ? 0.448 6.548 1.184 1.00 92.56 90 ILE A O 1
ATOM 667 N N . THR A 1 91 ? -0.832 5.145 2.372 1.00 93.19 91 THR A N 1
ATOM 668 C CA . THR A 1 91 ? -0.756 4.032 1.410 1.00 93.19 91 THR A CA 1
ATOM 669 C C . THR A 1 91 ? -1.124 4.420 -0.033 1.00 93.19 91 THR A C 1
ATOM 671 O O . THR A 1 91 ? -0.323 4.151 -0.933 1.00 93.19 91 THR A O 1
ATOM 674 N N . PRO A 1 92 ? -2.276 5.069 -0.319 1.00 91.75 92 PRO A N 1
ATOM 675 C CA . PRO A 1 92 ? -2.601 5.473 -1.687 1.00 91.75 92 PRO A CA 1
ATOM 676 C C . PRO A 1 92 ? -1.629 6.524 -2.237 1.00 91.75 92 PRO A C 1
ATOM 678 O O . PRO A 1 92 ? -1.331 6.500 -3.428 1.00 91.75 92 PRO A O 1
ATOM 681 N N . ALA A 1 93 ? -1.098 7.414 -1.391 1.00 93.19 93 ALA A N 1
ATOM 682 C CA . ALA A 1 93 ? -0.129 8.417 -1.820 1.00 93.19 93 ALA A CA 1
ATOM 683 C C . ALA A 1 93 ? 1.205 7.777 -2.232 1.00 93.19 93 ALA A C 1
ATOM 685 O O . ALA A 1 93 ? 1.683 8.025 -3.338 1.00 93.19 93 ALA A O 1
ATOM 686 N N . ILE A 1 94 ? 1.767 6.910 -1.380 1.00 94.62 94 ILE A N 1
ATOM 687 C CA . ILE A 1 94 ? 3.035 6.224 -1.658 1.00 94.62 94 ILE A CA 1
ATOM 688 C C . ILE A 1 94 ? 2.887 5.289 -2.859 1.00 94.62 94 ILE A C 1
ATOM 690 O O . ILE A 1 94 ? 3.721 5.320 -3.756 1.00 94.62 94 ILE A O 1
ATOM 694 N N . SER A 1 95 ? 1.810 4.500 -2.934 1.00 94.00 95 SER A N 1
ATOM 695 C CA . SER A 1 95 ? 1.634 3.548 -4.036 1.00 94.00 95 SER A CA 1
ATOM 696 C C . SER A 1 95 ? 1.548 4.231 -5.405 1.00 94.00 95 SER A C 1
ATOM 698 O O . SER A 1 95 ? 2.069 3.681 -6.375 1.00 94.00 95 SER A O 1
ATOM 700 N N . VAL A 1 96 ? 0.891 5.393 -5.509 1.00 95.25 96 VAL A N 1
ATOM 701 C CA . VAL A 1 96 ? 0.816 6.141 -6.776 1.00 95.25 96 VAL A CA 1
ATOM 702 C C . VAL A 1 96 ? 2.149 6.817 -7.076 1.00 95.25 96 VAL A C 1
ATOM 704 O O . VAL A 1 96 ? 2.606 6.743 -8.213 1.00 95.25 96 VAL A O 1
ATOM 707 N N . LEU A 1 97 ? 2.798 7.413 -6.072 1.00 95.38 97 LEU A N 1
ATOM 708 C CA . LEU A 1 97 ? 4.107 8.041 -6.245 1.00 95.38 97 LEU A CA 1
ATOM 709 C C . LEU A 1 97 ? 5.140 7.034 -6.767 1.00 95.38 97 LEU A C 1
ATOM 711 O O . LEU A 1 97 ? 5.733 7.274 -7.813 1.00 95.38 97 LEU A O 1
ATOM 715 N N . SER A 1 98 ? 5.266 5.866 -6.130 1.00 93.44 98 SER A N 1
ATOM 716 C CA . SER A 1 98 ? 6.206 4.819 -6.557 1.00 93.44 98 SER A CA 1
ATOM 717 C C . SER A 1 98 ? 5.894 4.256 -7.947 1.00 93.44 98 SER A C 1
ATOM 719 O O . SER A 1 98 ? 6.801 3.849 -8.668 1.00 93.44 98 SER A O 1
ATOM 721 N N . ALA A 1 99 ? 4.622 4.248 -8.363 1.00 92.69 99 ALA A N 1
ATOM 722 C CA . ALA A 1 99 ? 4.260 3.870 -9.727 1.00 92.69 99 ALA A CA 1
ATOM 723 C C . ALA A 1 99 ? 4.721 4.917 -10.760 1.00 92.69 99 ALA A C 1
ATOM 725 O O . ALA A 1 99 ? 5.144 4.550 -11.856 1.00 92.69 99 ALA A O 1
ATOM 726 N N . VAL A 1 100 ? 4.652 6.208 -10.417 1.00 94.81 100 VAL A N 1
ATOM 727 C CA . VAL A 1 100 ? 5.063 7.319 -11.292 1.00 94.81 100 VAL A CA 1
ATOM 728 C C . VAL A 1 100 ? 6.584 7.495 -11.308 1.00 94.81 100 VAL A C 1
ATOM 730 O O . VAL A 1 100 ? 7.138 7.782 -12.365 1.00 94.81 100 VAL A O 1
ATOM 733 N N . GLU A 1 101 ? 7.276 7.261 -10.191 1.00 93.00 101 GLU A N 1
ATOM 734 C CA . GLU A 1 101 ? 8.749 7.249 -10.108 1.00 93.00 101 GLU A CA 1
ATOM 735 C C . GLU A 1 101 ? 9.374 6.239 -11.082 1.00 93.00 101 GLU A C 1
ATOM 737 O O . GLU A 1 101 ? 10.446 6.482 -11.630 1.00 93.00 101 GLU A O 1
ATOM 742 N N . GLY A 1 102 ? 8.669 5.150 -11.410 1.00 88.69 102 GLY A N 1
ATOM 743 C CA . GLY A 1 102 ? 9.100 4.210 -12.448 1.00 88.69 102 GLY A CA 1
ATOM 744 C C . GLY A 1 102 ? 9.291 4.841 -13.838 1.00 88.69 102 GLY A C 1
ATOM 745 O O . GLY A 1 102 ? 10.025 4.285 -14.654 1.00 88.69 102 GLY A O 1
ATOM 746 N N . LEU A 1 103 ? 8.679 6.000 -14.118 1.00 88.81 103 LEU A N 1
ATOM 747 C CA . LEU A 1 103 ? 8.869 6.734 -15.376 1.00 88.81 103 LEU A CA 1
ATOM 748 C C . LEU A 1 103 ? 10.249 7.400 -15.477 1.00 88.81 103 LEU A C 1
ATOM 750 O O . LEU A 1 103 ? 10.729 7.616 -16.590 1.00 88.81 103 LEU A O 1
ATOM 754 N N . GLU A 1 104 ? 10.909 7.683 -14.351 1.00 89.88 104 GLU A N 1
ATOM 755 C CA . GLU A 1 104 ? 12.261 8.262 -14.324 1.00 89.88 104 GLU A CA 1
ATOM 756 C C . GLU A 1 104 ? 13.298 7.325 -14.961 1.00 89.88 104 GLU A C 1
ATOM 758 O O . GLU A 1 104 ? 14.287 7.780 -15.533 1.00 89.88 104 GLU A O 1
ATOM 763 N N . LEU A 1 105 ? 13.030 6.014 -14.956 1.00 87.62 105 LEU A N 1
ATOM 764 C CA . LEU A 1 105 ? 13.868 5.012 -15.621 1.00 87.62 105 LEU A CA 1
ATOM 765 C C . LEU A 1 105 ? 13.930 5.194 -17.149 1.00 87.62 105 LEU A C 1
ATOM 767 O O . LEU A 1 105 ? 14.829 4.645 -17.785 1.00 87.62 105 LEU A O 1
ATOM 771 N N . LEU A 1 106 ? 12.976 5.922 -17.743 1.00 86.56 106 LEU A N 1
ATOM 772 C CA . LEU A 1 106 ? 12.900 6.169 -19.185 1.00 86.56 106 LEU A CA 1
ATOM 773 C C . LEU A 1 106 ? 13.532 7.511 -19.584 1.00 86.56 106 LEU A C 1
ATOM 775 O O . LEU A 1 106 ? 14.169 7.585 -20.634 1.00 86.56 106 LEU A O 1
ATOM 779 N N . ASP A 1 107 ? 13.359 8.557 -18.770 1.00 89.31 107 ASP A N 1
ATOM 780 C CA . ASP A 1 107 ? 13.937 9.888 -18.998 1.00 89.31 107 ASP A CA 1
ATOM 781 C C . ASP A 1 107 ? 14.049 10.675 -17.679 1.00 89.31 107 ASP A C 1
ATOM 783 O O . ASP A 1 107 ? 13.059 10.920 -16.987 1.00 89.31 107 ASP A O 1
ATOM 787 N N . ALA A 1 108 ? 15.263 11.131 -17.360 1.00 86.19 108 ALA A N 1
ATOM 788 C CA . ALA A 1 108 ? 15.566 11.893 -16.148 1.00 86.19 108 ALA A CA 1
ATOM 789 C C . ALA A 1 108 ? 14.858 13.264 -16.094 1.00 86.19 108 ALA A C 1
ATOM 791 O O . ALA A 1 108 ? 14.638 13.808 -15.010 1.00 86.19 108 ALA A O 1
ATOM 792 N N . ASN A 1 109 ? 14.447 13.829 -17.237 1.00 88.81 109 ASN A N 1
ATOM 793 C CA . ASN A 1 109 ? 13.698 15.092 -17.268 1.00 88.81 109 ASN A CA 1
ATOM 794 C C . ASN A 1 109 ? 12.284 14.962 -16.676 1.00 88.81 109 ASN A C 1
ATOM 796 O O . ASN A 1 109 ? 11.675 15.973 -16.311 1.00 88.81 109 ASN A O 1
ATOM 800 N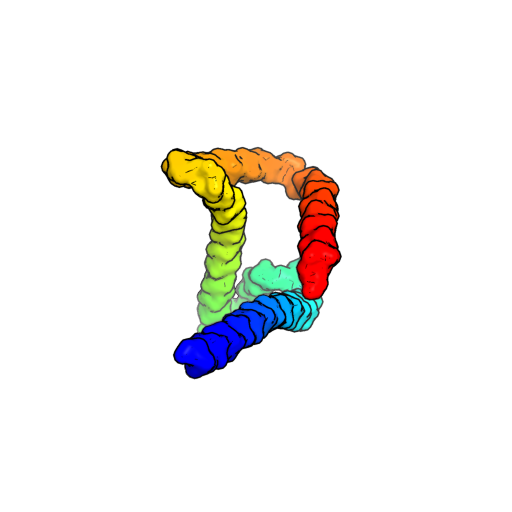 N . LEU A 1 110 ? 11.756 13.739 -16.544 1.00 87.75 110 LEU A N 1
ATOM 801 C CA . LEU A 1 110 ? 10.444 13.507 -15.940 1.00 87.75 110 LEU A CA 1
ATOM 802 C C . LEU A 1 110 ? 10.452 13.666 -14.418 1.00 87.75 110 LEU A C 1
ATOM 804 O O . LEU A 1 110 ? 9.370 13.809 -13.853 1.00 87.75 110 LEU A O 1
ATOM 808 N N . HIS A 1 111 ? 11.614 13.742 -13.756 1.00 89.31 111 HIS A N 1
ATOM 809 C CA . HIS A 1 111 ? 11.697 13.906 -12.299 1.00 89.31 111 HIS A CA 1
ATOM 810 C C . HIS A 1 111 ? 10.890 15.119 -11.794 1.00 89.31 111 HIS A C 1
ATOM 812 O O . HIS A 1 111 ? 10.138 15.027 -10.824 1.00 89.31 111 HIS A O 1
ATOM 818 N N . ALA A 1 112 ? 10.953 16.252 -12.505 1.00 91.69 112 ALA A N 1
ATOM 819 C CA . ALA A 1 112 ? 10.177 17.451 -12.165 1.00 91.69 112 ALA A CA 1
ATOM 820 C C . ALA A 1 112 ? 8.651 17.267 -12.323 1.00 91.69 112 ALA A C 1
ATOM 822 O O . ALA A 1 112 ? 7.870 18.004 -11.720 1.00 91.69 112 ALA A O 1
ATOM 823 N N . TRP A 1 113 ? 8.223 16.283 -13.117 1.00 93.31 113 TRP A N 1
ATOM 824 C CA . TRP A 1 113 ? 6.822 15.976 -13.400 1.00 93.31 113 TRP A CA 1
ATOM 825 C C . TRP A 1 113 ? 6.236 14.875 -12.508 1.00 93.31 113 TRP A C 1
ATOM 827 O O . TRP A 1 113 ? 5.011 14.766 -12.444 1.00 93.31 113 TRP A O 1
ATOM 837 N N . ILE A 1 114 ? 7.059 14.124 -11.765 1.00 93.69 114 ILE A N 1
ATOM 838 C CA . ILE A 1 114 ? 6.607 13.027 -10.890 1.00 93.69 114 ILE A CA 1
ATOM 839 C C . ILE A 1 114 ? 5.549 13.516 -9.892 1.00 93.69 114 ILE A C 1
ATOM 841 O O . ILE A 1 114 ? 4.451 12.958 -9.811 1.00 93.69 114 ILE A O 1
ATOM 845 N N . VAL A 1 115 ? 5.849 14.590 -9.155 1.00 94.69 115 VAL A N 1
ATOM 846 C CA . VAL A 1 115 ? 4.946 15.125 -8.124 1.00 94.69 115 VAL A CA 1
ATOM 847 C C . VAL A 1 115 ? 3.651 15.692 -8.735 1.00 94.69 115 VAL A C 1
ATOM 849 O O . VAL A 1 115 ? 2.576 15.277 -8.293 1.00 94.69 115 VAL A O 1
ATOM 852 N N . PRO A 1 116 ? 3.685 16.563 -9.770 1.00 95.75 116 PRO A N 1
ATOM 853 C CA . PRO A 1 116 ? 2.470 17.031 -10.443 1.00 95.75 116 PRO A CA 1
ATOM 854 C C . PRO A 1 116 ? 1.580 15.906 -10.987 1.00 95.75 116 PRO A C 1
ATOM 856 O O . PRO A 1 116 ? 0.364 15.945 -10.795 1.00 95.75 116 PRO A O 1
ATOM 859 N N . ILE A 1 117 ? 2.169 14.893 -11.631 1.00 95.19 117 ILE A N 1
ATOM 860 C CA . ILE A 1 117 ? 1.428 13.752 -12.187 1.00 95.19 117 ILE A CA 1
ATOM 861 C C . ILE A 1 117 ? 0.792 12.932 -11.062 1.00 95.19 117 ILE A C 1
ATOM 863 O O . ILE A 1 117 ? -0.388 12.597 -11.145 1.00 95.19 117 ILE A O 1
ATOM 867 N N . THR A 1 118 ? 1.533 12.665 -9.984 1.00 95.38 118 THR A N 1
ATOM 868 C CA . THR A 1 118 ? 1.019 11.945 -8.808 1.00 95.38 118 THR A CA 1
ATOM 869 C C . THR A 1 118 ? -0.192 12.661 -8.211 1.00 95.38 118 THR A C 1
ATOM 871 O O . THR A 1 118 ? -1.230 12.037 -7.987 1.00 95.38 118 THR A O 1
ATOM 874 N N . ILE A 1 119 ? -0.105 13.982 -8.017 1.00 95.81 119 ILE A N 1
ATOM 875 C CA . ILE A 1 119 ? -1.223 14.795 -7.515 1.00 95.81 119 ILE A CA 1
ATOM 876 C C . ILE A 1 119 ? -2.412 14.741 -8.480 1.00 95.81 119 ILE A C 1
ATOM 878 O O . ILE A 1 119 ? -3.545 14.552 -8.039 1.00 95.81 119 ILE A O 1
ATOM 882 N N . ALA A 1 120 ? -2.177 14.864 -9.789 1.00 96.31 120 ALA A N 1
ATOM 883 C CA . ALA A 1 120 ? -3.235 14.800 -10.795 1.00 96.31 120 ALA A CA 1
ATOM 884 C C . ALA A 1 120 ? -3.949 13.435 -10.807 1.00 96.31 120 ALA A C 1
ATOM 886 O O . ALA A 1 120 ? -5.183 13.387 -10.869 1.00 96.31 120 ALA A O 1
ATOM 887 N N . ILE A 1 121 ? -3.199 12.332 -10.695 1.00 94.69 121 ILE A N 1
ATOM 888 C CA . ILE A 1 121 ? -3.752 10.975 -10.590 1.00 94.69 121 ILE A CA 1
ATOM 889 C C . ILE A 1 121 ? -4.575 10.8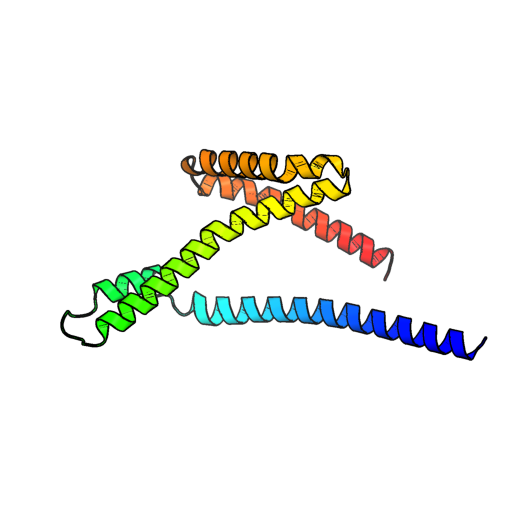44 -9.308 1.00 94.69 121 ILE A C 1
ATOM 891 O O . ILE A 1 121 ? -5.730 10.429 -9.379 1.00 94.69 121 ILE A O 1
ATOM 895 N N . LEU A 1 122 ? -4.030 11.237 -8.152 1.00 93.62 122 LEU A N 1
ATOM 896 C CA . LEU A 1 122 ? -4.739 11.161 -6.871 1.00 93.62 122 LEU A CA 1
ATOM 897 C C . LEU A 1 122 ? -6.034 11.977 -6.895 1.00 93.62 122 LEU A C 1
ATOM 899 O O . LEU A 1 122 ? -7.087 11.447 -6.551 1.00 93.62 122 LEU A O 1
ATOM 903 N N . LEU A 1 123 ? -5.995 13.227 -7.363 1.00 94.62 123 LEU A N 1
ATOM 904 C CA . LEU A 1 123 ? -7.196 14.055 -7.497 1.00 94.62 123 LEU A CA 1
ATOM 905 C C . LEU A 1 123 ? -8.236 13.387 -8.395 1.00 94.62 123 LEU A C 1
ATOM 907 O O . LEU A 1 123 ? -9.400 13.296 -8.016 1.00 94.62 123 LEU A O 1
ATOM 911 N N . THR A 1 124 ? -7.820 12.865 -9.549 1.00 91.62 124 THR A N 1
ATOM 912 C CA . THR A 1 124 ? -8.724 12.183 -10.484 1.00 91.62 124 THR A CA 1
ATOM 913 C C . THR A 1 124 ? -9.352 10.940 -9.849 1.00 91.62 124 THR A C 1
ATOM 915 O O . THR A 1 124 ? -10.570 10.763 -9.914 1.00 91.62 124 THR A O 1
ATOM 918 N N . LEU A 1 125 ? -8.550 10.103 -9.182 1.00 88.88 125 LEU A N 1
ATOM 919 C CA . LEU A 1 125 ? -9.028 8.901 -8.494 1.00 88.88 125 LEU A CA 1
ATOM 920 C C . LEU A 1 125 ? -10.011 9.244 -7.369 1.00 88.88 125 LEU A C 1
ATOM 922 O O . LEU A 1 125 ? -11.046 8.588 -7.250 1.00 88.88 125 LEU A O 1
ATOM 926 N N . PHE A 1 126 ? -9.728 10.280 -6.575 1.00 88.56 126 PHE A N 1
ATOM 927 C CA . PHE A 1 126 ? -10.603 10.715 -5.484 1.00 88.56 126 PHE A CA 1
ATOM 928 C C . PHE A 1 126 ? -11.886 11.389 -5.989 1.00 88.56 126 PHE A C 1
ATOM 930 O O . PHE A 1 126 ? -12.953 11.149 -5.429 1.00 88.56 126 PHE A O 1
ATOM 937 N N . ILE A 1 127 ? -11.833 12.144 -7.091 1.00 89.81 127 ILE A N 1
ATOM 938 C CA . ILE A 1 127 ? -13.026 12.715 -7.741 1.00 89.81 127 ILE A CA 1
ATOM 939 C C . ILE A 1 127 ? -13.963 11.614 -8.263 1.00 89.81 127 ILE A C 1
ATOM 941 O O . ILE A 1 127 ? -15.177 11.805 -8.286 1.00 89.81 127 ILE A O 1
ATOM 945 N N . LEU A 1 128 ? -13.428 10.453 -8.652 1.00 84.50 128 LEU A N 1
ATOM 946 C CA . LEU A 1 128 ? -14.206 9.307 -9.138 1.00 84.50 128 LEU A CA 1
ATOM 947 C C . LEU A 1 128 ? -14.799 8.435 -8.010 1.00 84.50 128 LEU A C 1
ATOM 949 O O . LEU A 1 128 ? -15.696 7.632 -8.279 1.00 84.50 128 LEU A O 1
ATOM 953 N N . GLN A 1 129 ? -14.371 8.594 -6.750 1.00 84.12 129 GLN A N 1
ATOM 954 C CA . GLN A 1 129 ? -14.885 7.814 -5.606 1.00 84.12 129 GLN A CA 1
ATOM 955 C C . GLN A 1 129 ? -16.416 7.889 -5.385 1.00 84.12 129 GLN A C 1
ATOM 957 O O . GLN A 1 129 ? -17.002 6.848 -5.063 1.00 84.12 129 GLN A O 1
ATOM 962 N N . PRO A 1 130 ? -17.116 9.027 -5.598 1.00 81.38 130 PRO A N 1
ATOM 963 C CA . PRO A 1 130 ? -18.570 9.130 -5.420 1.00 81.38 130 PRO A CA 1
ATOM 964 C C . PRO A 1 130 ? -19.394 8.228 -6.352 1.00 81.38 130 PRO A C 1
ATOM 966 O O . PRO A 1 130 ? -20.565 7.975 -6.082 1.00 81.38 130 PRO A O 1
ATOM 969 N N . ILE A 1 131 ? -18.803 7.713 -7.438 1.00 79.00 131 ILE A N 1
ATOM 970 C CA . ILE A 1 131 ? -19.471 6.838 -8.424 1.00 79.00 131 ILE A CA 1
ATOM 971 C C . ILE A 1 131 ? -19.754 5.433 -7.843 1.00 79.00 131 ILE A C 1
ATOM 973 O O . ILE A 1 131 ? -20.517 4.647 -8.416 1.00 79.00 131 ILE A O 1
ATOM 977 N N . GLY A 1 132 ? -19.199 5.133 -6.667 1.00 78.62 132 GLY A N 1
ATOM 978 C CA . GLY A 1 132 ? -19.429 3.907 -5.918 1.00 78.62 132 GLY A CA 1
ATOM 979 C C . GLY A 1 132 ? -18.273 2.929 -6.085 1.00 78.62 132 GLY A C 1
ATOM 980 O O . GLY A 1 132 ? -18.012 2.424 -7.180 1.00 78.62 132 GLY A O 1
ATOM 981 N N . ILE A 1 133 ? -17.626 2.609 -4.961 1.00 77.44 133 ILE A N 1
ATOM 982 C CA . ILE A 1 133 ? -16.470 1.700 -4.854 1.00 77.44 133 ILE A CA 1
ATOM 983 C C . ILE A 1 133 ? -16.735 0.371 -5.575 1.00 77.44 133 ILE A C 1
ATOM 985 O O . ILE A 1 133 ? -15.849 -0.176 -6.221 1.00 77.44 133 ILE A O 1
ATOM 989 N N . HIS A 1 134 ? -17.979 -0.114 -5.545 1.00 79.56 134 HIS A N 1
ATOM 990 C CA . HIS A 1 134 ? -18.381 -1.358 -6.197 1.00 79.56 134 HIS A CA 1
ATOM 991 C C . HIS A 1 134 ? -18.181 -1.354 -7.725 1.00 79.56 134 HIS A C 1
ATOM 993 O O . HIS A 1 134 ? -17.761 -2.361 -8.296 1.00 79.56 134 HIS A O 1
ATOM 999 N N . ARG A 1 135 ? -18.449 -0.230 -8.408 1.00 79.88 135 ARG A N 1
ATOM 1000 C CA . ARG A 1 135 ? -18.277 -0.132 -9.870 1.00 79.88 135 ARG A CA 1
ATOM 1001 C C . ARG A 1 135 ? -16.803 -0.109 -10.256 1.00 79.88 135 ARG A C 1
ATOM 1003 O O . ARG A 1 135 ? -16.411 -0.785 -11.203 1.00 79.88 135 ARG A O 1
ATOM 1010 N N . VAL A 1 136 ? -16.001 0.621 -9.484 1.00 81.38 136 VAL A N 1
ATOM 1011 C CA . VAL A 1 136 ? -14.548 0.696 -9.657 1.00 81.38 136 VAL A CA 1
ATOM 1012 C C . VAL A 1 136 ? -13.919 -0.675 -9.386 1.00 81.38 136 VAL A C 1
ATOM 1014 O O . VAL A 1 136 ? -13.216 -1.202 -10.243 1.00 81.38 136 VAL A O 1
ATOM 1017 N N . ALA A 1 137 ? -14.267 -1.328 -8.273 1.00 78.75 137 ALA A N 1
ATOM 1018 C CA . ALA A 1 137 ? -13.762 -2.654 -7.907 1.00 78.75 137 ALA A CA 1
ATOM 1019 C C . ALA A 1 137 ? -14.035 -3.726 -8.979 1.00 78.75 137 ALA A C 1
ATOM 1021 O O . ALA A 1 137 ? -13.184 -4.577 -9.238 1.00 78.75 137 ALA A O 1
ATOM 1022 N N . LYS A 1 138 ? -15.185 -3.658 -9.667 1.00 86.38 138 LYS A N 1
ATOM 1023 C CA . LYS A 1 138 ? -15.501 -4.579 -10.769 1.00 86.38 138 LYS A CA 1
ATOM 1024 C C . LYS A 1 138 ? -14.568 -4.407 -11.975 1.00 86.38 138 LYS A C 1
ATOM 1026 O O . LYS A 1 138 ? -14.264 -5.396 -12.634 1.00 86.38 138 LYS A O 1
ATOM 1031 N N . ALA A 1 139 ? -14.105 -3.187 -12.255 1.00 86.31 139 ALA A N 1
ATOM 1032 C CA . ALA A 1 139 ? -13.131 -2.919 -13.316 1.00 86.31 139 ALA A CA 1
ATOM 1033 C C . ALA A 1 139 ? -11.703 -3.333 -12.918 1.00 86.31 139 ALA A C 1
ATOM 1035 O O . ALA A 1 139 ? -10.942 -3.796 -13.765 1.00 86.31 139 ALA A O 1
ATOM 1036 N N . PHE A 1 140 ? -11.358 -3.231 -11.630 1.00 86.31 140 PHE A N 1
ATOM 1037 C CA . PHE A 1 140 ? -10.053 -3.662 -11.121 1.00 86.31 140 PHE A CA 1
ATOM 1038 C C . PHE A 1 140 ? -9.824 -5.172 -11.266 1.00 86.31 140 PHE A C 1
ATOM 1040 O O . PHE A 1 140 ? -8.705 -5.577 -11.561 1.00 86.31 140 PHE A O 1
ATOM 1047 N N . GLY A 1 141 ? -10.859 -6.008 -11.126 1.00 90.44 141 GLY A N 1
ATOM 1048 C CA . GLY A 1 141 ? -10.728 -7.469 -11.249 1.00 90.44 141 GLY A CA 1
ATOM 1049 C C . GLY A 1 141 ? -10.063 -7.928 -12.561 1.00 90.44 141 GLY A C 1
ATOM 1050 O O . GLY A 1 141 ? -9.013 -8.570 -12.510 1.00 90.44 141 GLY A O 1
ATOM 1051 N N . PRO A 1 142 ? -10.613 -7.578 -13.739 1.00 94.44 142 PRO A N 1
ATOM 1052 C CA . PRO A 1 142 ? -9.995 -7.893 -15.028 1.00 94.44 142 PRO A CA 1
ATOM 1053 C C . PRO A 1 142 ? -8.584 -7.314 -15.207 1.00 94.44 142 PRO A C 1
ATOM 1055 O O . PRO A 1 142 ? -7.715 -7.998 -15.744 1.00 94.44 142 PRO A O 1
ATOM 1058 N N . ILE A 1 143 ? -8.337 -6.085 -14.736 1.00 94.06 143 ILE A N 1
ATOM 1059 C CA . ILE A 1 143 ? -7.019 -5.429 -14.825 1.00 94.06 143 ILE A CA 1
ATOM 1060 C C . ILE A 1 143 ? -5.977 -6.209 -14.015 1.00 94.06 143 ILE A C 1
ATOM 1062 O O . ILE A 1 143 ? -4.883 -6.474 -14.509 1.00 94.06 143 ILE A O 1
ATOM 1066 N N . MET A 1 144 ? -6.330 -6.634 -12.800 1.00 92.81 144 MET A N 1
ATOM 1067 C CA . MET A 1 144 ? -5.453 -7.440 -11.948 1.00 92.81 144 MET A CA 1
ATOM 1068 C C . MET A 1 144 ? -5.169 -8.809 -12.564 1.00 92.81 144 MET A C 1
ATOM 1070 O O . MET A 1 144 ? -4.026 -9.254 -12.543 1.00 92.81 144 MET A O 1
ATOM 1074 N N . LEU A 1 145 ? -6.175 -9.469 -13.148 1.00 94.81 145 LEU A N 1
ATOM 1075 C CA . LEU A 1 145 ? -5.972 -10.747 -13.840 1.00 94.81 145 LEU A CA 1
ATOM 1076 C C . LEU A 1 145 ? -5.000 -10.610 -15.013 1.00 94.81 145 LEU A C 1
ATOM 1078 O O . LEU A 1 145 ? -4.098 -11.435 -15.149 1.00 94.81 145 LEU A O 1
ATOM 1082 N N . LEU A 1 146 ? -5.153 -9.561 -15.826 1.00 96.19 146 LEU A N 1
ATOM 1083 C CA . LEU A 1 146 ? -4.221 -9.261 -16.912 1.00 96.19 146 LEU A CA 1
ATOM 1084 C C . LEU A 1 146 ? -2.803 -9.042 -16.366 1.00 96.19 146 LEU A C 1
ATOM 1086 O O . LEU A 1 146 ? -1.849 -9.624 -16.872 1.00 96.19 146 LEU A O 1
ATOM 1090 N N . TRP A 1 147 ? -2.670 -8.238 -15.312 1.00 94.25 147 TRP A N 1
ATOM 1091 C CA . TRP A 1 147 ? -1.383 -7.934 -14.692 1.00 94.25 147 TRP A CA 1
ATOM 1092 C C . TRP A 1 147 ? -0.688 -9.187 -14.139 1.00 94.25 147 TRP A C 1
ATOM 1094 O O . TRP A 1 147 ? 0.477 -9.435 -14.453 1.00 94.25 147 TRP A O 1
ATOM 1104 N N . PHE A 1 148 ? -1.412 -10.028 -13.394 1.00 95.06 148 PHE A N 1
ATOM 1105 C CA . PHE A 1 148 ? -0.887 -11.300 -12.894 1.00 95.06 148 PHE A CA 1
ATOM 1106 C C . PHE A 1 148 ? -0.519 -12.256 -14.027 1.00 95.06 148 PHE A C 1
ATOM 1108 O O . PHE A 1 148 ? 0.519 -12.908 -13.945 1.00 95.06 148 PHE A O 1
ATOM 1115 N N . ALA A 1 149 ? -1.321 -12.324 -15.092 1.00 96.25 149 ALA A N 1
ATOM 1116 C CA . ALA A 1 149 ? -1.008 -13.139 -16.261 1.00 96.25 149 ALA A CA 1
ATOM 1117 C C . ALA A 1 149 ? 0.277 -12.663 -16.957 1.00 96.25 149 ALA A C 1
ATOM 1119 O O . ALA A 1 149 ? 1.112 -13.491 -17.320 1.00 96.25 149 ALA A O 1
ATOM 1120 N N . CYS A 1 150 ? 0.478 -11.347 -17.084 1.00 96.25 150 CYS A N 1
ATOM 1121 C CA . CYS A 1 150 ? 1.713 -10.774 -17.616 1.00 96.25 150 CYS A CA 1
ATOM 1122 C C . CYS A 1 150 ? 2.925 -11.152 -16.755 1.00 96.25 150 CYS A C 1
ATOM 1124 O O . CYS A 1 150 ? 3.911 -11.656 -17.288 1.00 96.25 150 CYS A O 1
ATOM 1126 N N . ILE A 1 151 ? 2.857 -10.968 -15.432 1.00 93.50 151 ILE A N 1
ATOM 1127 C CA . ILE A 1 151 ? 3.973 -11.304 -14.531 1.00 93.50 151 ILE A CA 1
ATOM 1128 C C . ILE A 1 151 ? 4.246 -12.806 -14.515 1.00 93.50 151 ILE A C 1
ATOM 1130 O O . ILE A 1 151 ? 5.403 -13.207 -14.598 1.00 93.50 151 ILE A O 1
ATOM 1134 N N . ALA A 1 152 ? 3.209 -13.642 -14.457 1.00 93.38 152 ALA A N 1
ATOM 1135 C CA . ALA A 1 152 ? 3.362 -15.091 -14.533 1.00 93.38 152 ALA A CA 1
ATOM 1136 C C . ALA A 1 152 ? 4.002 -15.512 -15.864 1.00 93.38 152 ALA A C 1
ATOM 1138 O O . ALA A 1 152 ? 4.915 -16.334 -15.871 1.00 93.38 152 ALA A O 1
ATOM 1139 N N . GLY A 1 153 ? 3.581 -14.907 -16.979 1.00 95.75 153 GLY A N 1
ATOM 1140 C CA . GLY A 1 153 ? 4.163 -15.139 -18.298 1.00 95.75 153 GLY A CA 1
ATOM 1141 C C . GLY A 1 153 ? 5.641 -14.751 -18.365 1.00 95.75 153 GLY A C 1
ATOM 1142 O O . GLY A 1 153 ? 6.471 -15.574 -18.746 1.00 95.75 153 GLY A O 1
ATOM 1143 N N . PHE A 1 154 ? 5.996 -13.532 -17.951 1.00 93.56 154 PHE A N 1
ATOM 1144 C CA . PHE A 1 154 ? 7.393 -13.085 -17.927 1.00 93.56 154 PHE A CA 1
ATOM 1145 C C . PHE A 1 154 ? 8.251 -13.894 -16.949 1.00 93.56 154 PHE A C 1
ATOM 1147 O O . PHE A 1 154 ? 9.381 -14.241 -17.286 1.00 93.56 154 PHE A O 1
ATOM 1154 N N . GLY A 1 155 ? 7.709 -14.251 -15.784 1.00 90.62 155 GLY A N 1
ATOM 1155 C CA . GLY A 1 155 ? 8.377 -15.097 -14.799 1.00 90.62 155 GLY A CA 1
ATOM 1156 C C . GLY A 1 155 ? 8.667 -16.495 -15.344 1.00 90.62 155 GLY A C 1
ATOM 1157 O O . GLY A 1 155 ? 9.803 -16.954 -15.271 1.00 90.62 155 GLY A O 1
ATOM 1158 N N . LEU A 1 156 ? 7.684 -17.144 -15.974 1.00 93.62 156 LEU A N 1
ATOM 1159 C CA . LEU A 1 156 ? 7.876 -18.448 -16.618 1.00 93.62 156 LEU A CA 1
ATOM 1160 C C . LEU A 1 156 ? 8.907 -18.378 -17.749 1.00 93.62 156 LEU A C 1
ATOM 1162 O O . LEU A 1 156 ? 9.781 -19.238 -17.837 1.00 93.62 156 LEU A O 1
ATOM 1166 N N . LEU A 1 157 ? 8.844 -17.343 -18.593 1.00 92.75 157 LEU A N 1
ATOM 1167 C CA . LEU A 1 157 ? 9.829 -17.138 -19.657 1.00 92.75 157 LEU A CA 1
ATOM 1168 C C . LEU A 1 157 ? 11.246 -16.943 -19.103 1.00 92.75 157 LEU A C 1
ATOM 1170 O O . LEU A 1 157 ? 12.197 -17.440 -19.706 1.00 92.75 157 LEU A O 1
ATOM 1174 N N . ALA A 1 158 ? 11.394 -16.235 -17.982 1.00 88.25 158 ALA A N 1
ATOM 1175 C CA . ALA A 1 158 ? 12.681 -16.041 -17.323 1.00 88.25 158 ALA A CA 1
ATOM 1176 C C . ALA A 1 158 ? 13.238 -17.365 -16.774 1.00 88.25 158 ALA A C 1
ATOM 1178 O O . ALA A 1 158 ? 14.384 -17.691 -17.070 1.00 88.25 158 ALA A O 1
ATOM 1179 N N . VAL A 1 159 ? 12.411 -18.162 -16.087 1.00 89.69 159 VAL A N 1
ATOM 1180 C CA . VAL A 1 159 ? 12.797 -19.483 -15.551 1.00 89.69 159 VAL A CA 1
ATOM 1181 C C . VAL A 1 159 ? 13.194 -20.453 -16.666 1.00 89.69 159 VAL A C 1
ATOM 1183 O O . VAL A 1 159 ? 14.152 -21.199 -16.528 1.00 89.69 159 VAL A O 1
ATOM 1186 N N . ILE A 1 160 ? 12.499 -20.435 -17.807 1.00 93.31 160 ILE A N 1
ATOM 1187 C CA . ILE A 1 160 ? 12.842 -21.311 -18.939 1.00 93.31 160 ILE A CA 1
ATOM 1188 C C . ILE A 1 160 ? 14.154 -20.873 -19.609 1.00 93.31 160 ILE A C 1
ATOM 1190 O O . ILE A 1 160 ? 14.922 -21.716 -20.070 1.00 93.31 160 ILE A O 1
ATOM 1194 N N . LYS A 1 161 ? 14.414 -19.561 -19.700 1.00 86.25 161 LYS A N 1
ATOM 1195 C CA . LYS A 1 161 ? 15.638 -19.027 -20.323 1.00 86.25 161 LYS A CA 1
ATOM 1196 C C . LYS A 1 161 ? 16.876 -19.162 -19.433 1.00 86.25 161 LYS A C 1
ATOM 1198 O O . LYS A 1 161 ? 17.976 -19.240 -19.975 1.00 86.25 161 LYS A O 1
ATOM 1203 N N . GLN A 1 162 ? 16.709 -19.143 -18.115 1.00 74.06 162 GLN A N 1
ATOM 1204 C CA . GLN A 1 162 ? 17.777 -19.271 -17.122 1.00 74.06 162 GLN A CA 1
ATOM 1205 C C . GLN A 1 162 ? 17.303 -20.210 -15.998 1.00 74.06 162 GLN A C 1
ATOM 1207 O O . GLN A 1 162 ? 16.847 -19.712 -14.967 1.00 74.06 162 GLN A O 1
ATOM 1212 N N . PRO A 1 163 ? 17.326 -21.538 -16.228 1.00 57.56 163 PRO A N 1
ATOM 1213 C CA . PRO A 1 163 ? 16.900 -22.519 -15.232 1.00 57.56 163 PRO A CA 1
ATOM 1214 C C . PRO A 1 163 ? 17.831 -22.581 -14.018 1.00 57.56 163 PRO A C 1
ATOM 1216 O O . PRO A 1 163 ? 19.045 -22.307 -14.178 1.00 57.56 163 PRO A O 1
#

Radius of gyration: 24.17 Å; chains: 1; bounding box: 68×40×57 Å

pLDDT: mean 81.62, std 12.85, range [53.03, 96.31]

InterPro domains:
  IPR003855 Potassium transporter [PTHR30540] (65-161)
  IPR053951 K+ potassium transporter, integral membrane domain [PF02705] (12-163)

Secondary structure (DSSP, 8-state):
-HHHHHHHHHHHHHHHHHHHHHHHHHHHHHHHIIIIIIIIIITT--STT--THHHHHHHHHHS-TT-TTHHHHHHHHHHHHHHHHHHHHHHHHHHHHHHHHGGGGT-GGGHHHHHHHHHHHHHHHHHHGGG-HHHHHHHHHHHHHHHHHHHHHHHHHHHHH--

Organism: NCBI:txid979746

Sequence (163 aa):
MTALSAEQSASGHLDQTISYGMVSTLIWSLILIVTVLYVTILLRTDNAGEGGLLALLGLIRQLPNRAARRGVWVVLAGVGAAMFLGDSIITPAISVLSAVEGLELLDANLHAWIVPITIAILLTLFILQPIGIHRVAKAFGPIMLLWFACIAGFGLLAVIKQP

Foldseek 3Di:
DVVVVVVVVVVVVVVVVVVCVVVVCVVVVVCCCCCCVCVVPQVVQDDPNDTDLVVLVVVLVVDDPPDPCSVVSVVVSVVVVVVVVVCVVVVLLVVLLVVLVVCCVVPVVCPVVSVVVSVVVVVVVVVCPVVDPVVVVVVVVVVVVVVVVVCVVVVVVVVVVPD